Protein AF-A0A3B8UNP1-F1 (afdb_monomer)

Mean predicted aligned error: 5.21 Å

Solvent-accessible surface area (backbone atoms only — not comparable to full-atom values): 7696 Å² total; per-residue (Å²): 117,54,29,39,43,34,33,50,95,44,26,42,35,40,37,41,66,79,90,85,56,76,48,79,48,80,40,79,54,90,77,85,66,74,74,42,77,48,30,42,42,40,67,58,55,54,56,48,66,73,68,56,72,88,60,88,83,69,72,71,51,76,48,81,56,101,54,36,40,36,42,37,40,96,97,45,79,48,75,44,62,46,52,86,78,86,76,81,71,57,76,81,74,59,75,91,78,74,97,78,86,86,89,75,62,68,66,63,51,51,58,49,51,57,59,56,49,67,75,78,108

Secondary structure (DSSP, 8-state):
-EEEEEEETTEEEEEEE-SS-EEEEEEEPSS----EEEEEEHHHHHHHHHHS-S-TT---EEEE-SSEEEEEETTEEEEEEPBPSPPP-GGGT-----S------HHHHHHHHHHHHTTT-

pLDDT: mean 91.14, std 7.96, range [56.81, 98.31]

Structure (mmCIF, N/CA/C/O backbone):
data_AF-A0A3B8UNP1-F1
#
_entry.id   AF-A0A3B8UNP1-F1
#
loop_
_atom_site.group_PDB
_atom_site.id
_atom_site.type_symbol
_atom_site.label_atom_id
_atom_site.label_alt_id
_atom_site.label_comp_id
_atom_site.label_asym_id
_atom_site.label_entity_id
_atom_site.label_seq_id
_atom_site.pdbx_PDB_ins_code
_atom_site.Cartn_x
_atom_site.Cartn_y
_atom_site.Cartn_z
_atom_site.occupancy
_atom_site.B_iso_or_equiv
_atom_site.auth_seq_id
_atom_site.auth_comp_id
_atom_site.auth_asym_id
_atom_site.auth_atom_id
_atom_site.pdbx_PDB_model_num
ATOM 1 N N . THR A 1 1 ? 10.497 0.479 4.879 1.00 81.31 1 THR A N 1
ATOM 2 C CA . THR A 1 1 ? 9.360 -0.464 4.827 1.00 81.31 1 THR A CA 1
ATOM 3 C C . THR A 1 1 ? 8.861 -0.564 3.396 1.00 81.31 1 THR A C 1
ATOM 5 O O . THR A 1 1 ? 9.162 0.326 2.602 1.00 81.31 1 THR A O 1
ATOM 8 N N . GLY A 1 2 ? 8.227 -1.680 3.036 1.00 93.50 2 GLY A N 1
ATOM 9 C CA . GLY A 1 2 ? 7.718 -1.941 1.688 1.00 93.50 2 GLY A CA 1
ATOM 10 C C . GLY A 1 2 ? 6.204 -2.106 1.671 1.00 93.50 2 GLY A C 1
ATOM 11 O O . GLY A 1 2 ? 5.594 -2.391 2.705 1.00 93.50 2 GLY A O 1
ATOM 12 N N . GLU A 1 3 ? 5.626 -1.940 0.494 1.00 96.06 3 GLU A N 1
ATOM 13 C CA . GLU A 1 3 ? 4.198 -2.100 0.240 1.00 96.06 3 GLU A CA 1
ATOM 14 C C . GLU A 1 3 ? 3.984 -3.326 -0.645 1.00 96.06 3 GLU A C 1
ATOM 16 O O . GLU A 1 3 ? 4.726 -3.554 -1.602 1.00 96.06 3 GLU A O 1
ATOM 21 N N . LEU A 1 4 ? 2.991 -4.140 -0.305 1.00 96.56 4 LEU A N 1
ATOM 22 C CA . LEU A 1 4 ? 2.580 -5.269 -1.129 1.00 96.56 4 LEU A CA 1
ATOM 23 C C . LEU A 1 4 ? 1.809 -4.746 -2.337 1.00 96.56 4 LEU A C 1
ATOM 25 O O . LEU A 1 4 ? 0.847 -4.003 -2.163 1.00 96.56 4 LEU A O 1
ATOM 29 N N . PHE A 1 5 ? 2.199 -5.196 -3.523 1.00 96.50 5 PHE A N 1
ATOM 30 C CA . PHE A 1 5 ? 1.440 -5.079 -4.760 1.00 96.50 5 PHE A CA 1
ATOM 31 C C . PHE A 1 5 ? 0.995 -6.487 -5.153 1.00 96.50 5 PHE A C 1
ATOM 33 O O . PHE A 1 5 ? 1.824 -7.369 -5.385 1.00 96.50 5 PHE A O 1
ATOM 40 N N . GLU A 1 6 ? -0.313 -6.705 -5.176 1.00 95.75 6 GLU A N 1
ATOM 41 C CA . GLU A 1 6 ? -0.949 -7.971 -5.532 1.00 95.75 6 GLU A CA 1
ATOM 42 C C . GLU A 1 6 ? -1.932 -7.704 -6.671 1.00 95.75 6 GLU A C 1
ATOM 44 O O . GLU A 1 6 ? -2.900 -6.972 -6.489 1.00 95.75 6 GLU A O 1
ATOM 49 N N . VAL A 1 7 ? -1.667 -8.255 -7.851 1.00 95.56 7 VAL A N 1
ATOM 50 C CA . VAL A 1 7 ? -2.607 -8.264 -8.970 1.00 95.56 7 VAL A CA 1
ATOM 51 C C . VAL A 1 7 ? -3.240 -9.641 -9.018 1.00 95.56 7 VAL A C 1
ATOM 53 O O . VAL A 1 7 ? -2.540 -10.650 -9.068 1.00 95.56 7 VAL A O 1
ATOM 56 N N . SER A 1 8 ? -4.564 -9.659 -8.974 1.00 94.62 8 SER A N 1
ATOM 57 C CA . SER A 1 8 ? -5.378 -10.862 -9.121 1.00 94.62 8 SER A CA 1
ATOM 58 C C . SER A 1 8 ? -6.736 -10.466 -9.674 1.00 94.62 8 SER A C 1
ATOM 60 O O . SER A 1 8 ? -7.281 -9.446 -9.246 1.00 94.62 8 SER A O 1
ATOM 62 N N . GLU A 1 9 ? -7.297 -11.253 -10.592 1.00 90.12 9 GLU A N 1
ATOM 63 C CA . GLU A 1 9 ? -8.656 -11.024 -11.121 1.00 90.12 9 GLU A CA 1
ATOM 64 C C . GLU A 1 9 ? -8.864 -9.586 -11.644 1.00 90.12 9 GLU A C 1
ATOM 66 O O . GLU A 1 9 ? -9.881 -8.939 -11.389 1.00 90.12 9 GLU A O 1
ATOM 71 N N . ASN A 1 10 ? -7.861 -9.053 -12.350 1.00 90.50 10 ASN A N 1
ATOM 72 C CA . ASN A 1 10 ? -7.866 -7.688 -12.887 1.00 90.50 10 ASN A CA 1
ATOM 73 C C . ASN A 1 10 ? -8.036 -6.575 -11.826 1.00 90.50 10 ASN A C 1
ATOM 75 O O . ASN A 1 10 ? -8.483 -5.465 -12.119 1.00 90.50 10 ASN A O 1
ATOM 79 N N . THR A 1 11 ? -7.675 -6.869 -10.579 1.00 94.88 11 THR A N 1
ATOM 80 C CA . THR A 1 11 ? -7.656 -5.919 -9.470 1.00 94.88 11 THR A CA 1
ATOM 81 C C . THR A 1 11 ? -6.237 -5.800 -8.942 1.00 94.88 11 THR A C 1
ATOM 83 O O . THR A 1 11 ? -5.627 -6.794 -8.558 1.00 94.88 11 THR A O 1
ATOM 86 N N . LEU A 1 12 ? -5.726 -4.573 -8.880 1.00 95.19 12 LEU A N 1
ATOM 87 C CA . LEU A 1 12 ? -4.529 -4.243 -8.124 1.00 95.19 12 LEU A CA 1
ATOM 88 C C . LEU A 1 12 ? -4.917 -3.961 -6.675 1.00 95.19 12 LEU A C 1
ATOM 90 O O . LEU A 1 12 ? -5.631 -3.004 -6.366 1.00 95.19 12 LEU A O 1
ATOM 94 N N . LYS A 1 13 ? -4.393 -4.776 -5.774 1.00 96.06 13 LYS A N 1
ATOM 95 C CA . LYS A 1 13 ? -4.449 -4.587 -4.336 1.00 96.06 13 LYS A CA 1
ATOM 96 C C . LYS A 1 13 ? -3.098 -4.102 -3.829 1.00 96.06 13 LYS A C 1
ATOM 98 O O . LYS A 1 13 ? -2.078 -4.768 -3.999 1.00 96.06 13 LYS A O 1
ATOM 103 N N . VAL A 1 14 ? -3.114 -2.955 -3.161 1.00 96.62 14 VAL A N 1
ATOM 104 C CA . VAL A 1 14 ? -1.949 -2.359 -2.502 1.00 96.62 14 VAL A CA 1
ATOM 105 C C . VAL A 1 14 ? -2.136 -2.422 -0.995 1.00 96.62 14 VAL A C 1
ATOM 107 O O . VAL A 1 14 ? -3.206 -2.073 -0.484 1.00 96.62 14 VAL A O 1
ATOM 110 N N . VAL A 1 15 ? -1.107 -2.873 -0.276 1.00 96.50 15 VAL A N 1
ATOM 111 C CA . VAL A 1 15 ? -1.140 -2.978 1.188 1.00 96.50 15 VAL A CA 1
ATOM 112 C C . VAL A 1 15 ? 0.113 -2.386 1.812 1.00 96.50 15 VAL A C 1
ATOM 114 O O . VAL A 1 15 ? 1.226 -2.783 1.475 1.00 96.50 15 VAL A O 1
ATOM 117 N N . GLY A 1 16 ? -0.081 -1.493 2.780 1.00 95.00 16 GLY A N 1
ATOM 118 C CA . GLY A 1 16 ? 0.973 -0.972 3.648 1.00 95.00 16 GLY A CA 1
ATOM 119 C C . GLY A 1 16 ? 0.646 -1.217 5.120 1.00 95.00 16 GLY A C 1
ATOM 120 O O . GLY A 1 16 ? -0.514 -1.130 5.524 1.00 95.00 16 GLY A O 1
ATOM 121 N N . LEU A 1 17 ? 1.661 -1.519 5.932 1.00 93.25 17 LEU A N 1
ATOM 122 C CA . LEU A 1 17 ? 1.525 -1.673 7.383 1.00 93.25 17 LEU A CA 1
ATOM 123 C C . LEU A 1 17 ? 2.821 -1.311 8.120 1.00 93.25 17 LEU A C 1
ATOM 125 O O . LEU A 1 17 ? 3.915 -1.428 7.565 1.00 93.25 17 LEU A O 1
ATOM 129 N N . ASP A 1 18 ? 2.691 -0.890 9.378 1.00 89.88 18 ASP A N 1
ATOM 130 C CA . ASP A 1 18 ? 3.804 -0.489 10.260 1.00 89.88 18 ASP A CA 1
ATOM 131 C C . ASP A 1 18 ? 3.826 -1.245 11.605 1.00 89.88 18 ASP A C 1
ATOM 133 O O . ASP A 1 18 ? 4.582 -0.893 12.506 1.00 89.88 18 ASP A O 1
ATOM 137 N N . GLY A 1 19 ? 3.009 -2.295 11.742 1.00 86.38 19 GLY A N 1
ATOM 138 C CA . GLY A 1 19 ? 2.839 -3.064 12.981 1.00 86.38 19 GLY A CA 1
ATOM 139 C C . GLY A 1 19 ? 1.769 -2.506 13.927 1.00 86.38 19 GLY A C 1
ATOM 140 O O . GLY A 1 19 ? 1.297 -3.239 14.791 1.00 86.38 19 GLY A O 1
ATOM 141 N N . HIS A 1 20 ? 1.331 -1.259 13.731 1.00 90.88 20 HIS A N 1
ATOM 142 C CA . HIS A 1 20 ? 0.258 -0.632 14.511 1.00 90.88 20 HIS A CA 1
ATOM 143 C C . HIS A 1 20 ? -1.027 -0.449 13.702 1.00 90.88 20 HIS A C 1
ATOM 145 O O . HIS A 1 20 ? -2.125 -0.540 14.247 1.00 90.88 20 HIS A O 1
ATOM 151 N N . ARG A 1 21 ? -0.905 -0.195 12.397 1.00 92.62 21 ARG A N 1
ATOM 152 C CA . ARG A 1 21 ? -2.033 0.006 11.478 1.00 92.62 21 ARG A CA 1
ATOM 153 C C . ARG A 1 21 ? -1.787 -0.663 10.132 1.00 92.62 21 ARG A C 1
ATOM 155 O O . ARG A 1 21 ? -0.649 -0.928 9.7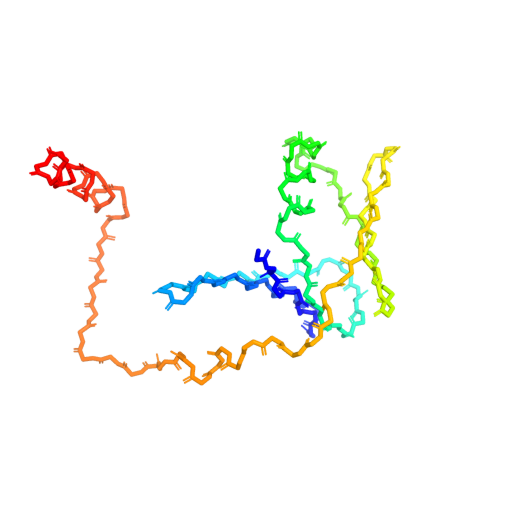48 1.00 92.62 21 ARG A O 1
ATOM 162 N N . ILE A 1 22 ? -2.881 -0.897 9.410 1.00 94.00 22 ILE A N 1
ATOM 163 C CA . ILE A 1 22 ? -2.896 -1.478 8.065 1.00 94.00 22 ILE A CA 1
ATOM 164 C C . ILE A 1 22 ? -3.705 -0.550 7.153 1.00 94.00 22 ILE A C 1
ATOM 166 O O . ILE A 1 22 ? -4.801 -0.121 7.513 1.00 94.00 22 ILE A O 1
ATOM 170 N N . ALA A 1 23 ? -3.177 -0.259 5.967 1.00 95.12 23 ALA A N 1
ATOM 171 C CA . ALA A 1 23 ? -3.881 0.415 4.885 1.00 95.12 23 ALA A CA 1
ATOM 172 C C . ALA A 1 23 ? -4.000 -0.541 3.694 1.00 95.12 23 ALA A C 1
ATOM 174 O O . ALA A 1 23 ? -3.007 -1.129 3.271 1.00 95.12 23 ALA A O 1
ATOM 175 N N . ILE A 1 24 ? -5.215 -0.702 3.164 1.00 95.62 24 ILE A N 1
ATOM 176 C CA . ILE A 1 24 ? -5.510 -1.575 2.021 1.00 95.62 24 ILE A CA 1
ATOM 177 C C . ILE A 1 24 ? -6.270 -0.760 0.983 1.00 95.62 24 ILE A C 1
ATOM 179 O O . ILE A 1 24 ? -7.275 -0.120 1.305 1.00 95.62 24 ILE A O 1
ATOM 183 N N . ARG A 1 25 ? -5.816 -0.806 -0.269 1.00 96.56 25 ARG A N 1
ATOM 184 C CA . ARG A 1 25 ? -6.512 -0.203 -1.405 1.00 96.56 25 ARG A CA 1
ATOM 185 C C . ARG A 1 25 ? -6.679 -1.232 -2.512 1.00 96.56 25 ARG A C 1
ATOM 187 O O . ARG A 1 25 ? -5.708 -1.869 -2.889 1.00 96.56 25 ARG A O 1
ATOM 194 N N . ASN A 1 26 ? -7.895 -1.349 -3.037 1.00 95.69 26 ASN A N 1
ATOM 195 C CA . ASN A 1 26 ? -8.195 -2.151 -4.220 1.00 95.69 26 ASN A CA 1
ATOM 196 C C . ASN A 1 26 ? -8.539 -1.206 -5.375 1.00 95.69 26 ASN A C 1
ATOM 198 O O . ASN A 1 26 ? -9.290 -0.245 -5.180 1.00 95.69 26 ASN A O 1
ATOM 202 N N . ILE A 1 27 ? -7.965 -1.464 -6.545 1.00 93.88 27 ILE A N 1
ATOM 203 C CA . ILE A 1 27 ? -8.093 -0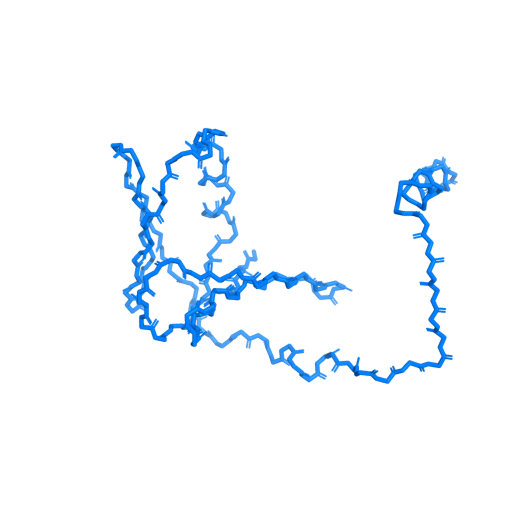.656 -7.757 1.00 93.88 27 ILE A CA 1
ATOM 204 C C . ILE A 1 27 ? -8.386 -1.621 -8.905 1.00 93.88 27 ILE A C 1
ATOM 206 O O . ILE A 1 27 ? -7.602 -2.532 -9.151 1.00 93.88 27 ILE A O 1
ATOM 210 N N . ALA A 1 28 ? -9.513 -1.442 -9.591 1.00 93.00 28 ALA A N 1
ATOM 211 C CA . ALA A 1 28 ? -9.789 -2.190 -10.813 1.00 93.00 28 ALA A CA 1
ATOM 212 C C . ALA A 1 28 ? -8.844 -1.705 -11.920 1.00 93.00 28 ALA A C 1
ATOM 214 O O . ALA A 1 28 ? -8.696 -0.497 -12.105 1.00 93.00 28 ALA A O 1
ATOM 215 N N . LEU A 1 29 ? -8.194 -2.632 -12.618 1.00 90.88 29 LEU A N 1
ATOM 216 C CA . LEU A 1 29 ? -7.278 -2.313 -13.707 1.00 90.88 29 LEU A CA 1
ATOM 217 C C . LEU A 1 29 ? -8.034 -2.181 -15.030 1.00 90.88 29 LEU A C 1
ATOM 219 O O . LEU A 1 29 ? -8.991 -2.910 -15.301 1.00 90.88 29 LEU A O 1
ATOM 223 N N . GLU A 1 30 ? -7.578 -1.269 -15.880 1.00 81.88 30 GLU A N 1
ATOM 224 C CA . GLU A 1 30 ? -8.014 -1.212 -17.271 1.00 81.88 30 GLU A CA 1
ATOM 225 C C . GLU A 1 30 ? -7.192 -2.215 -18.092 1.00 81.88 30 GLU A C 1
ATOM 227 O O . GLU A 1 30 ? -5.963 -2.175 -18.094 1.00 81.88 30 GLU A O 1
ATOM 232 N N . GLY A 1 31 ? -7.860 -3.143 -18.782 1.00 77.62 31 GLY A N 1
ATOM 233 C CA . GLY A 1 31 ? -7.203 -4.152 -19.619 1.00 77.62 31 GLY A CA 1
ATOM 234 C C . GLY A 1 31 ? -7.063 -5.521 -18.953 1.00 77.62 31 GLY A C 1
ATOM 235 O O . GLY A 1 31 ? -7.937 -5.947 -18.206 1.00 77.62 31 GLY A O 1
ATOM 236 N N . ARG A 1 32 ? -6.007 -6.259 -19.312 1.00 77.06 32 ARG A N 1
ATOM 237 C CA . ARG A 1 32 ? -5.695 -7.586 -18.767 1.00 77.06 32 ARG A CA 1
ATOM 238 C C . ARG A 1 32 ? -4.291 -7.544 -18.182 1.00 77.06 32 ARG A C 1
ATOM 240 O O . ARG A 1 32 ? -3.361 -7.148 -18.878 1.00 77.06 32 ARG A O 1
ATOM 247 N N . ALA A 1 33 ? -4.153 -7.992 -16.943 1.00 85.75 33 ALA A N 1
ATOM 248 C CA . ALA A 1 33 ? -2.874 -8.149 -16.267 1.00 85.75 33 ALA A CA 1
ATOM 249 C C . ALA A 1 33 ? -2.724 -9.589 -15.771 1.00 85.75 33 ALA A C 1
ATOM 251 O O . ALA A 1 33 ? -3.715 -10.227 -15.407 1.00 85.75 33 ALA A O 1
ATOM 252 N N . ASP A 1 34 ? -1.491 -10.089 -15.787 1.00 89.81 34 ASP A N 1
ATOM 253 C CA . ASP A 1 34 ? -1.161 -11.380 -15.195 1.00 89.81 34 ASP A CA 1
ATOM 254 C C . ASP A 1 34 ? -1.117 -11.269 -13.669 1.00 89.81 34 ASP A C 1
ATOM 256 O O . ASP A 1 34 ? -0.802 -10.211 -13.110 1.00 89.81 34 ASP A O 1
ATOM 260 N N . ASP A 1 35 ? -1.416 -12.378 -12.997 1.00 93.44 35 ASP A N 1
ATOM 261 C CA . ASP A 1 35 ? -1.347 -12.441 -11.545 1.00 93.44 35 ASP A CA 1
ATOM 262 C C . ASP A 1 35 ? 0.097 -12.223 -11.080 1.00 93.44 35 ASP A C 1
ATOM 264 O O . ASP A 1 35 ? 1.037 -12.885 -11.533 1.00 93.44 35 ASP A O 1
ATOM 268 N N . VAL A 1 36 ? 0.283 -11.301 -10.140 1.00 94.38 36 VAL A N 1
ATOM 269 C CA . VAL A 1 36 ? 1.597 -10.996 -9.573 1.00 94.38 36 VAL A CA 1
ATOM 270 C C . VAL A 1 36 ? 1.468 -10.632 -8.106 1.00 94.38 36 VAL A C 1
ATOM 272 O O . VAL A 1 36 ? 0.504 -10.002 -7.685 1.00 94.38 36 VAL A O 1
ATOM 275 N N . LYS A 1 37 ? 2.460 -11.018 -7.306 1.00 95.06 37 LYS A N 1
ATOM 276 C CA . LYS A 1 37 ? 2.520 -10.685 -5.885 1.00 95.06 37 LYS A CA 1
ATOM 277 C C . LYS A 1 37 ? 3.944 -10.338 -5.491 1.00 95.06 37 LYS A C 1
ATOM 279 O O . LYS A 1 37 ? 4.800 -11.214 -5.428 1.00 95.06 37 LYS A O 1
ATOM 284 N N . VAL A 1 38 ? 4.195 -9.059 -5.236 1.00 96.06 38 VAL A N 1
ATOM 285 C CA . VAL A 1 38 ? 5.542 -8.533 -4.981 1.00 96.06 38 VAL A CA 1
ATOM 286 C C . VAL A 1 38 ? 5.533 -7.462 -3.901 1.00 96.06 38 VAL A C 1
ATOM 288 O O . VAL A 1 38 ? 4.510 -6.837 -3.632 1.00 96.06 38 VAL A O 1
ATOM 291 N N . VAL A 1 39 ? 6.690 -7.220 -3.290 1.00 96.56 39 VAL A N 1
ATOM 292 C CA . VAL A 1 39 ? 6.858 -6.164 -2.290 1.00 96.56 39 VAL A CA 1
ATOM 293 C C . VAL A 1 39 ? 7.726 -5.056 -2.873 1.00 96.56 39 VAL A C 1
ATOM 295 O O . VAL A 1 39 ? 8.897 -5.265 -3.192 1.00 96.56 39 VAL A O 1
ATOM 298 N N . VAL A 1 40 ? 7.156 -3.862 -3.003 1.00 97.00 40 VAL A N 1
ATOM 299 C CA . VAL A 1 40 ? 7.821 -2.689 -3.575 1.00 97.00 40 VAL A CA 1
ATOM 300 C C . VAL A 1 40 ? 8.405 -1.829 -2.448 1.00 97.00 40 VAL A C 1
ATOM 302 O O . VAL A 1 40 ? 7.718 -1.573 -1.454 1.00 97.00 40 VAL A O 1
ATOM 305 N N . PRO A 1 41 ? 9.659 -1.347 -2.546 1.00 96.38 41 PRO A N 1
ATOM 306 C CA . PRO A 1 41 ? 10.211 -0.436 -1.550 1.00 96.38 41 PRO A CA 1
ATOM 307 C C . PRO A 1 41 ? 9.403 0.864 -1.444 1.00 96.38 41 PRO A C 1
ATOM 309 O O . PRO A 1 41 ? 9.244 1.582 -2.429 1.00 96.38 41 PRO A O 1
ATOM 312 N N . GLY A 1 42 ? 8.986 1.245 -0.232 1.00 95.12 42 GLY A N 1
ATOM 313 C CA . GLY A 1 42 ? 8.222 2.482 -0.019 1.00 95.12 42 GLY A CA 1
ATOM 314 C C . GLY A 1 42 ? 8.977 3.741 -0.461 1.00 95.12 42 GLY A C 1
ATOM 315 O O . GLY A 1 42 ? 8.374 4.679 -0.968 1.00 95.12 42 GLY A O 1
ATOM 316 N N . LYS A 1 43 ? 10.317 3.741 -0.373 1.00 94.00 43 LYS A N 1
ATOM 317 C CA . LYS A 1 43 ? 11.147 4.840 -0.895 1.00 94.00 43 LYS A CA 1
ATOM 318 C C . LYS A 1 43 ? 10.967 5.024 -2.406 1.00 94.00 43 LYS A C 1
ATOM 320 O O . LYS A 1 43 ? 10.897 6.152 -2.869 1.00 94.00 43 LYS A O 1
ATOM 325 N N . THR A 1 44 ? 10.867 3.934 -3.169 1.00 94.81 44 THR A N 1
ATOM 326 C CA . THR A 1 44 ? 10.614 3.995 -4.616 1.00 94.81 44 THR A CA 1
ATOM 327 C C . THR A 1 44 ? 9.270 4.645 -4.905 1.00 94.81 44 THR A C 1
ATOM 329 O O . THR A 1 44 ? 9.206 5.556 -5.721 1.00 94.81 44 THR A O 1
ATOM 332 N N . LEU A 1 45 ? 8.222 4.225 -4.196 1.00 94.75 45 LEU A N 1
ATOM 333 C CA . LEU A 1 45 ? 6.875 4.774 -4.360 1.00 94.75 45 LEU A CA 1
ATOM 334 C C . LEU A 1 45 ? 6.822 6.262 -3.990 1.00 94.75 45 LEU A C 1
ATOM 336 O O . LEU A 1 45 ? 6.206 7.054 -4.699 1.00 94.75 45 LEU A O 1
ATOM 340 N N . GLN A 1 46 ? 7.540 6.664 -2.936 1.00 93.38 46 GLN A N 1
ATOM 341 C CA . GLN A 1 46 ? 7.689 8.070 -2.564 1.00 93.38 46 GLN A CA 1
ATOM 342 C C . GLN A 1 46 ? 8.383 8.891 -3.654 1.00 93.38 46 GLN A C 1
ATOM 344 O O . GLN A 1 46 ? 7.909 9.979 -3.964 1.00 93.38 46 GLN A O 1
ATOM 349 N N . GLU A 1 47 ? 9.475 8.407 -4.252 1.00 92.25 47 GLU A N 1
ATOM 350 C CA . GLU A 1 47 ? 10.132 9.142 -5.344 1.00 92.25 47 GLU A CA 1
ATOM 351 C C . GLU A 1 47 ? 9.236 9.249 -6.580 1.00 92.25 47 GLU A C 1
ATOM 353 O O . GLU A 1 47 ? 9.124 10.333 -7.143 1.00 92.25 47 GLU A O 1
ATOM 358 N N . ILE A 1 48 ? 8.526 8.176 -6.942 1.00 91.38 48 ILE A N 1
ATOM 359 C CA . ILE A 1 48 ? 7.563 8.190 -8.053 1.00 91.38 48 ILE A CA 1
ATOM 360 C C . ILE A 1 48 ? 6.457 9.220 -7.796 1.00 91.38 48 ILE A C 1
ATOM 362 O O . ILE A 1 48 ? 6.155 10.025 -8.671 1.00 91.38 48 ILE A O 1
ATOM 366 N N . SER A 1 49 ? 5.910 9.276 -6.578 1.00 89.75 49 SER A N 1
ATOM 367 C CA . SER A 1 49 ? 4.840 10.225 -6.236 1.00 89.75 49 SER A CA 1
ATOM 368 C C . SER A 1 49 ? 5.226 11.701 -6.406 1.00 89.75 49 SER A C 1
ATOM 370 O O . SER A 1 49 ? 4.347 12.538 -6.576 1.00 89.75 49 SER A O 1
ATOM 372 N N . LYS A 1 50 ? 6.525 12.030 -6.374 1.00 89.50 50 LYS A N 1
ATOM 373 C CA . LYS A 1 50 ? 7.021 13.403 -6.568 1.00 89.50 50 LYS A CA 1
ATOM 374 C C . LYS A 1 50 ? 7.146 13.800 -8.037 1.00 89.50 50 LYS A C 1
ATOM 376 O O . LYS A 1 50 ? 7.212 14.991 -8.321 1.00 89.50 50 LYS A O 1
ATOM 381 N N . ILE A 1 51 ? 7.276 12.822 -8.932 1.00 88.56 51 ILE A N 1
ATOM 382 C CA . ILE A 1 51 ? 7.550 13.043 -10.360 1.00 88.56 51 ILE A CA 1
ATOM 383 C C . ILE A 1 51 ? 6.361 12.697 -11.254 1.00 88.56 51 ILE A C 1
ATOM 385 O O . ILE A 1 51 ? 6.353 13.100 -12.412 1.00 88.56 51 ILE A O 1
ATOM 389 N N . LEU A 1 52 ? 5.368 11.972 -10.731 1.00 85.94 52 LEU A N 1
ATOM 390 C CA . LEU A 1 52 ? 4.083 11.817 -11.400 1.00 85.94 52 LEU A CA 1
ATOM 391 C C . LEU A 1 52 ? 3.416 13.191 -11.519 1.00 85.94 52 LEU A C 1
ATOM 393 O O . LEU A 1 52 ? 3.245 13.896 -10.520 1.00 85.94 52 LEU A O 1
ATOM 397 N N . SER A 1 53 ? 3.050 13.569 -12.743 1.00 73.31 53 SER A N 1
ATOM 398 C CA . SER A 1 53 ? 2.202 14.733 -12.979 1.00 73.31 53 SER A CA 1
ATOM 399 C C . SER A 1 53 ? 0.847 14.530 -12.294 1.00 73.31 53 SER A C 1
ATOM 401 O O . SER A 1 53 ? 0.354 13.415 -12.130 1.00 73.31 53 SER A O 1
ATOM 403 N N . THR A 1 54 ? 0.225 15.625 -11.866 1.00 67.75 54 THR A N 1
ATOM 404 C CA . THR A 1 54 ? -1.143 15.596 -11.324 1.00 67.75 54 THR A CA 1
ATOM 405 C C . THR A 1 54 ? -2.210 15.493 -12.413 1.00 67.75 54 THR A C 1
ATOM 407 O O . THR A 1 54 ? -3.399 15.467 -12.094 1.00 67.75 54 THR A O 1
ATOM 410 N N . ASP A 1 55 ? -1.806 15.473 -13.684 1.00 67.12 55 ASP A N 1
ATOM 411 C CA . ASP A 1 55 ? -2.721 15.398 -14.813 1.00 67.12 55 ASP A CA 1
ATOM 412 C C . ASP A 1 55 ? -3.284 13.979 -14.911 1.00 67.12 55 ASP A C 1
ATOM 414 O O . ASP A 1 55 ? -2.600 13.023 -15.266 1.00 67.12 55 ASP A O 1
ATOM 418 N N . ALA A 1 56 ? -4.566 13.854 -14.572 1.00 57.41 56 ALA A N 1
ATOM 419 C CA . ALA A 1 56 ? -5.284 12.585 -14.470 1.00 57.41 56 ALA A CA 1
ATOM 420 C C . ALA A 1 56 ? -5.450 11.832 -15.806 1.00 57.41 56 ALA A C 1
ATOM 422 O O . ALA A 1 56 ? -6.020 10.744 -15.815 1.00 57.41 56 ALA A O 1
ATOM 423 N N . GLU A 1 57 ? -4.998 12.407 -16.922 1.00 61.62 57 GLU A N 1
ATOM 424 C CA . GLU A 1 57 ? -5.118 11.814 -18.257 1.00 61.62 57 GLU A CA 1
ATOM 425 C C . GLU A 1 57 ? -3.958 10.865 -18.602 1.00 61.62 57 GLU A C 1
ATOM 427 O O . GLU A 1 57 ? -4.094 10.052 -19.518 1.00 61.62 57 GLU A O 1
ATOM 432 N N . ASN A 1 58 ? -2.844 10.902 -17.859 1.00 72.38 58 ASN A N 1
ATOM 433 C CA . ASN A 1 58 ? -1.674 10.089 -18.186 1.00 72.38 58 ASN A CA 1
ATOM 434 C C . ASN A 1 58 ? -1.716 8.738 -17.460 1.00 72.38 58 ASN A C 1
ATOM 436 O O . ASN A 1 58 ? -1.623 8.650 -16.235 1.00 72.38 58 ASN A O 1
ATOM 440 N N . MET A 1 59 ? -1.834 7.663 -18.242 1.00 81.62 59 MET A N 1
ATOM 441 C CA . MET A 1 59 ? -1.724 6.292 -17.745 1.00 81.62 59 MET A CA 1
ATOM 442 C C . MET A 1 59 ? -0.278 5.969 -17.360 1.00 81.62 59 MET A C 1
ATOM 444 O O . MET A 1 59 ? 0.664 6.346 -18.058 1.00 81.62 59 MET A O 1
ATOM 448 N N . VAL A 1 60 ? -0.110 5.220 -16.269 1.00 88.44 60 VAL A N 1
ATOM 449 C CA . VAL A 1 60 ? 1.187 4.674 -15.851 1.00 88.44 60 VAL A CA 1
ATOM 450 C C . VAL A 1 60 ? 1.216 3.191 -16.185 1.00 88.44 60 VAL A C 1
ATOM 452 O O . VAL A 1 60 ? 0.453 2.409 -15.614 1.00 88.44 60 VAL A O 1
ATOM 455 N N . ASN A 1 61 ? 2.127 2.789 -17.066 1.00 90.50 61 ASN A N 1
ATOM 456 C CA . ASN A 1 61 ? 2.383 1.379 -17.319 1.00 90.50 61 ASN A CA 1
ATOM 457 C C . ASN A 1 61 ? 3.281 0.829 -16.209 1.00 90.50 61 ASN A C 1
ATOM 459 O O . ASN A 1 61 ? 4.331 1.397 -15.895 1.00 90.50 61 ASN A O 1
ATOM 463 N N . VAL A 1 62 ? 2.874 -0.291 -15.614 1.00 92.44 62 VAL A N 1
ATOM 464 C CA . VAL A 1 62 ? 3.630 -0.966 -14.555 1.00 92.44 62 VAL A CA 1
ATOM 465 C C . VAL A 1 62 ? 3.997 -2.361 -15.026 1.00 92.44 62 VAL A C 1
ATOM 467 O O . VAL A 1 62 ? 3.127 -3.160 -15.367 1.00 92.44 62 VAL A O 1
ATOM 470 N N . TYR A 1 63 ? 5.290 -2.661 -15.011 1.00 93.38 63 TYR A N 1
ATOM 471 C CA . TYR A 1 63 ? 5.823 -3.950 -15.425 1.00 93.38 63 TYR A CA 1
ATOM 472 C C . TYR A 1 63 ? 6.526 -4.623 -14.257 1.00 93.38 63 TYR A C 1
A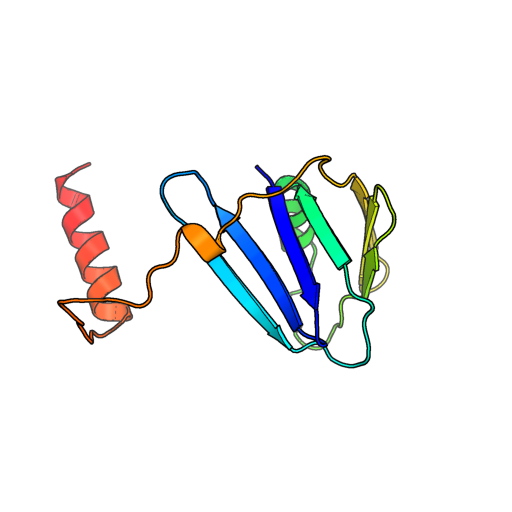TOM 474 O O . TYR A 1 63 ? 7.242 -3.990 -13.476 1.00 93.38 63 TYR A O 1
ATOM 482 N N . PHE A 1 64 ? 6.359 -5.936 -14.178 1.00 92.50 64 PHE A N 1
ATOM 483 C CA . PHE A 1 64 ? 6.946 -6.764 -13.141 1.00 92.50 64 PHE A CA 1
ATOM 484 C C . PHE A 1 64 ? 7.903 -7.773 -13.764 1.00 92.50 64 PHE A C 1
ATOM 486 O O . PHE A 1 64 ? 7.615 -8.399 -14.780 1.00 92.50 64 PHE A O 1
ATOM 493 N N . THR A 1 65 ? 9.049 -7.943 -13.121 1.00 92.12 65 THR A N 1
ATOM 494 C CA . THR A 1 65 ? 9.988 -9.039 -13.368 1.00 92.12 65 THR A CA 1
ATOM 495 C C . THR A 1 65 ? 10.238 -9.763 -12.046 1.00 92.12 65 THR A C 1
ATOM 497 O O . THR A 1 65 ? 9.755 -9.333 -10.999 1.00 92.12 65 THR A O 1
ATOM 500 N N . ASN A 1 66 ? 11.038 -10.830 -12.057 1.00 89.50 66 ASN A N 1
ATOM 501 C CA . ASN A 1 66 ? 11.319 -11.607 -10.844 1.00 89.50 66 ASN A CA 1
ATOM 502 C C . ASN A 1 66 ? 11.933 -10.777 -9.702 1.00 89.50 66 ASN A C 1
ATOM 504 O O . ASN A 1 66 ? 11.734 -11.098 -8.536 1.00 89.50 66 ASN A O 1
ATOM 508 N N . ASN A 1 67 ? 12.709 -9.739 -10.022 1.00 95.38 67 ASN A N 1
ATOM 509 C CA . ASN A 1 67 ? 13.483 -8.977 -9.039 1.00 95.38 67 ASN A CA 1
ATOM 510 C C . ASN A 1 67 ? 13.383 -7.455 -9.203 1.00 95.38 67 ASN A C 1
ATOM 512 O O . ASN A 1 67 ? 13.932 -6.726 -8.376 1.00 95.38 67 ASN A O 1
ATOM 516 N N . HIS A 1 68 ? 12.693 -6.966 -10.233 1.00 97.12 68 HIS A N 1
ATOM 517 C CA . HIS A 1 68 ? 12.484 -5.541 -10.460 1.00 97.12 68 HIS A CA 1
ATOM 518 C C . HIS A 1 68 ? 11.036 -5.223 -10.809 1.00 97.12 68 HIS A C 1
ATOM 520 O O . HIS A 1 68 ? 10.344 -6.010 -11.455 1.00 97.12 68 HIS A O 1
ATOM 526 N N . ILE A 1 69 ? 10.637 -4.017 -10.431 1.00 96.62 69 ILE A N 1
ATOM 527 C CA . ILE A 1 69 ? 9.444 -3.334 -10.911 1.00 96.62 69 ILE A CA 1
ATOM 528 C C . ILE A 1 69 ? 9.873 -2.142 -11.763 1.00 96.62 69 ILE A C 1
ATOM 530 O O . ILE A 1 69 ? 10.854 -1.461 -11.441 1.00 96.62 69 ILE A O 1
ATOM 534 N N . LEU A 1 70 ? 9.146 -1.911 -12.849 1.00 96.38 70 LEU A N 1
ATOM 535 C CA . LEU A 1 70 ? 9.351 -0.794 -13.758 1.00 96.38 70 LEU A CA 1
ATOM 536 C C . LEU A 1 70 ? 8.057 0.010 -13.866 1.00 96.38 70 LEU A C 1
ATOM 538 O O . LEU A 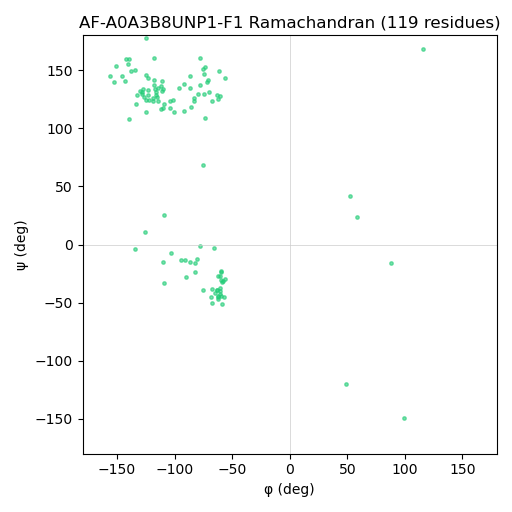1 70 ? 6.987 -0.562 -14.056 1.00 96.38 70 LEU A O 1
ATOM 542 N N . PHE A 1 71 ? 8.179 1.328 -13.757 1.00 94.81 71 PHE A N 1
ATOM 543 C CA . PHE A 1 71 ? 7.104 2.286 -13.982 1.00 94.81 71 PHE A CA 1
ATOM 544 C C . PHE A 1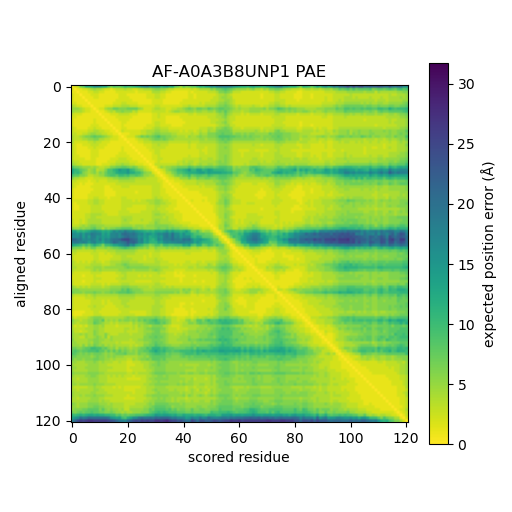 71 ? 7.464 3.135 -15.195 1.00 94.81 71 PHE A C 1
ATOM 546 O O . PHE A 1 71 ? 8.557 3.704 -15.241 1.00 94.81 71 PHE A O 1
ATOM 553 N N . GLU A 1 72 ? 6.558 3.212 -16.158 1.00 92.50 72 GLU A N 1
ATOM 554 C CA . GLU A 1 72 ? 6.711 3.979 -17.390 1.00 92.50 72 GLU A CA 1
ATOM 555 C C . GLU A 1 72 ? 5.531 4.940 -17.528 1.00 92.50 72 GLU A C 1
ATOM 557 O O . GLU A 1 72 ? 4.370 4.533 -17.470 1.00 92.50 72 GLU A O 1
ATOM 562 N N . PHE A 1 73 ? 5.845 6.222 -17.674 1.00 90.56 73 PHE A N 1
ATOM 563 C CA . PHE A 1 73 ? 4.880 7.296 -17.882 1.00 90.56 73 PHE A CA 1
ATOM 564 C C . PHE A 1 73 ? 5.581 8.465 -18.575 1.00 90.56 73 PHE A C 1
ATOM 566 O O . PHE A 1 73 ? 6.762 8.729 -18.327 1.00 90.56 73 PHE A O 1
ATOM 573 N N . ASP A 1 74 ? 4.862 9.166 -19.449 1.00 86.06 74 ASP A N 1
ATOM 574 C CA . ASP A 1 74 ? 5.412 10.221 -20.306 1.00 86.06 74 ASP A CA 1
ATOM 575 C C . ASP A 1 74 ? 6.695 9.753 -21.032 1.00 86.06 74 ASP A C 1
ATOM 577 O O . ASP A 1 74 ? 6.679 8.756 -21.749 1.00 86.06 74 ASP A O 1
ATOM 581 N N . ASN A 1 75 ? 7.825 10.436 -20.811 1.00 87.00 75 ASN A N 1
ATOM 582 C CA . ASN A 1 75 ? 9.156 10.055 -21.301 1.00 87.00 75 ASN A CA 1
ATOM 583 C C . ASN A 1 75 ? 10.077 9.573 -20.161 1.00 87.00 75 ASN A C 1
ATOM 585 O O . ASN A 1 75 ? 11.301 9.712 -20.242 1.00 87.00 75 ASN A O 1
ATOM 589 N N . THR A 1 76 ? 9.499 9.060 -19.073 1.00 89.81 76 THR A N 1
ATOM 590 C CA . THR A 1 76 ? 10.216 8.658 -17.860 1.00 89.81 76 THR A CA 1
ATOM 591 C C . THR A 1 76 ? 10.073 7.162 -17.616 1.00 89.81 76 THR A C 1
ATOM 593 O O . THR A 1 76 ? 8.977 6.608 -17.648 1.00 89.81 76 THR A O 1
ATOM 596 N N . ILE A 1 77 ? 11.197 6.515 -17.305 1.00 93.56 77 ILE A N 1
ATOM 597 C CA . ILE A 1 77 ? 11.245 5.121 -16.866 1.00 93.56 77 ILE A CA 1
ATOM 598 C C . ILE A 1 77 ? 11.914 5.070 -15.495 1.00 93.56 77 ILE A C 1
ATOM 600 O O . ILE A 1 77 ? 13.053 5.514 -15.331 1.00 93.56 77 ILE A O 1
ATOM 604 N N . VAL A 1 78 ? 11.224 4.490 -14.515 1.00 94.81 78 VAL A N 1
ATOM 605 C CA . VAL A 1 78 ? 11.753 4.249 -13.169 1.00 94.81 78 VAL A CA 1
ATOM 606 C C . VAL A 1 78 ? 11.848 2.754 -12.931 1.00 94.81 78 VAL A C 1
ATOM 608 O O . VAL A 1 78 ? 10.847 2.050 -12.998 1.00 94.81 78 VAL A O 1
ATOM 611 N N . VAL A 1 79 ? 13.045 2.273 -12.595 1.00 96.69 79 VAL A N 1
ATOM 612 C CA . VAL A 1 79 ? 13.293 0.868 -12.250 1.00 96.69 79 VAL A CA 1
ATOM 613 C C . VAL A 1 79 ? 13.701 0.768 -10.787 1.00 96.69 79 VAL A C 1
ATOM 615 O O . VAL A 1 79 ? 14.553 1.523 -10.318 1.00 96.69 79 VAL A O 1
ATOM 618 N N . SER A 1 80 ? 13.123 -0.187 -10.062 1.00 97.19 80 SER A N 1
ATOM 619 C CA . SER A 1 80 ? 13.498 -0.476 -8.679 1.00 97.19 80 SER A CA 1
ATOM 620 C C . SER A 1 80 ? 13.567 -1.966 -8.408 1.00 97.19 80 SER A C 1
ATOM 622 O O . SER A 1 80 ? 12.828 -2.747 -9.005 1.00 97.19 80 SER A O 1
ATOM 624 N N . ARG A 1 81 ? 14.448 -2.360 -7.485 1.00 97.31 81 ARG A N 1
ATOM 625 C CA . ARG A 1 81 ? 14.497 -3.733 -6.983 1.00 97.31 81 ARG A CA 1
ATOM 626 C C . ARG A 1 81 ? 13.295 -4.007 -6.092 1.00 97.31 81 ARG A C 1
ATOM 628 O O . ARG A 1 81 ? 12.928 -3.177 -5.262 1.00 97.31 81 ARG A O 1
ATOM 635 N N . LEU A 1 82 ? 12.735 -5.197 -6.232 1.00 97.50 82 LEU A N 1
ATOM 636 C CA . LEU A 1 82 ? 11.734 -5.722 -5.315 1.00 97.50 82 LEU A CA 1
ATOM 637 C C . LEU A 1 82 ? 12.392 -6.140 -3.996 1.00 97.50 82 LEU A C 1
ATOM 639 O O . LEU A 1 82 ? 13.578 -6.475 -3.950 1.00 97.50 82 LEU A O 1
ATOM 643 N N . ILE A 1 83 ? 11.620 -6.108 -2.914 1.00 96.12 83 ILE A N 1
ATOM 644 C CA . ILE A 1 83 ? 12.034 -6.675 -1.6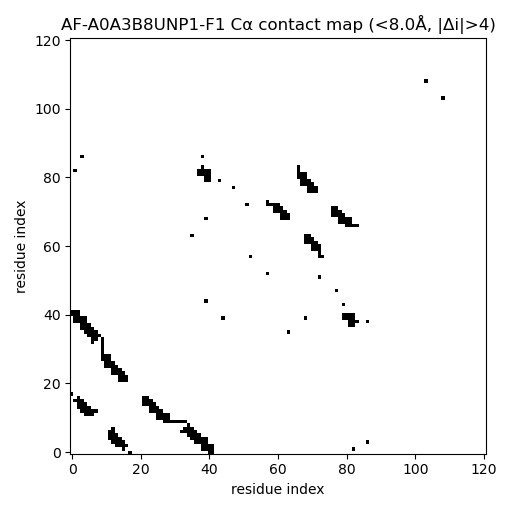30 1.00 96.12 83 ILE A CA 1
ATOM 645 C C . ILE A 1 83 ? 11.744 -8.176 -1.670 1.00 96.12 83 ILE A C 1
ATOM 647 O O . ILE A 1 83 ? 10.619 -8.584 -1.952 1.00 96.12 83 ILE A O 1
ATOM 651 N N . GLU A 1 84 ? 12.760 -8.987 -1.383 1.00 92.44 84 GLU A N 1
ATOM 652 C CA . GLU A 1 84 ? 12.622 -10.441 -1.289 1.00 92.44 84 GLU A CA 1
ATOM 653 C C . GLU A 1 84 ? 11.912 -10.859 0.006 1.00 92.44 84 GLU A C 1
ATOM 655 O O . GLU A 1 84 ? 12.098 -10.249 1.063 1.00 92.44 84 GLU A O 1
ATOM 660 N N . GLY A 1 85 ? 11.140 -11.943 -0.074 1.00 86.25 85 GLY A N 1
ATOM 661 C CA . GLY A 1 85 ? 10.461 -12.560 1.063 1.00 86.25 85 GLY A CA 1
ATOM 662 C C . GLY A 1 85 ? 8.938 -12.507 0.977 1.00 86.25 85 GLY A C 1
ATOM 663 O O . GLY A 1 85 ? 8.349 -11.820 0.143 1.00 86.25 85 GLY A O 1
ATOM 664 N N . GLU A 1 86 ? 8.289 -13.268 1.854 1.00 85.44 86 GLU A N 1
ATOM 665 C CA . GLU A 1 86 ? 6.834 -13.259 1.961 1.00 85.44 86 GLU A CA 1
ATOM 666 C C . GLU A 1 86 ? 6.348 -12.026 2.731 1.00 85.44 86 GLU A C 1
ATOM 668 O O . GLU A 1 86 ? 6.889 -11.662 3.777 1.00 85.44 86 GLU A O 1
ATOM 673 N N . TYR A 1 87 ? 5.286 -11.395 2.230 1.00 91.38 87 TYR A N 1
ATOM 674 C CA . TYR A 1 87 ? 4.579 -10.349 2.965 1.00 91.38 87 TYR A CA 1
ATOM 675 C C . TYR A 1 87 ? 3.653 -10.954 4.031 1.00 91.38 87 TYR A C 1
ATOM 677 O O . TYR A 1 87 ? 3.256 -12.117 3.952 1.00 91.38 87 TYR A O 1
ATOM 685 N N . PHE A 1 88 ? 3.257 -10.149 5.018 1.00 87.88 88 PHE A N 1
ATOM 686 C CA . PHE A 1 88 ? 2.375 -10.582 6.104 1.00 87.88 88 PHE A CA 1
ATOM 687 C C . PHE A 1 88 ? 1.048 -11.171 5.594 1.00 87.88 88 PHE A C 1
ATOM 689 O O . PHE A 1 88 ? 0.436 -10.656 4.653 1.00 87.88 88 PHE A O 1
ATOM 696 N N . LYS A 1 89 ? 0.546 -12.211 6.278 1.00 88.75 89 LYS A N 1
ATOM 697 C CA . LYS A 1 89 ? -0.777 -12.817 6.033 1.00 88.75 89 LYS A CA 1
ATOM 698 C C . LYS A 1 89 ? -1.905 -11.933 6.577 1.00 88.75 89 LYS A C 1
ATOM 700 O O . LYS A 1 89 ? -2.593 -12.285 7.528 1.00 88.75 89 LYS A O 1
ATOM 705 N N . ILE A 1 90 ? -2.102 -10.776 5.951 1.00 88.94 90 ILE A N 1
ATOM 706 C CA . ILE A 1 90 ? -3.072 -9.749 6.367 1.00 88.94 90 ILE A CA 1
ATOM 707 C C . ILE A 1 90 ? -4.519 -10.239 6.486 1.00 88.94 90 ILE A C 1
ATOM 709 O O . ILE A 1 90 ? -5.251 -9.732 7.326 1.00 88.94 90 ILE A O 1
ATOM 713 N N . SER A 1 91 ? -4.942 -11.243 5.712 1.00 84.56 91 SER A N 1
ATOM 714 C CA . SER A 1 91 ? -6.289 -11.820 5.836 1.00 84.56 91 SER A CA 1
ATOM 715 C C . SER A 1 91 ? -6.557 -12.425 7.216 1.00 84.56 91 SER A C 1
ATOM 717 O O . SER A 1 91 ? -7.699 -12.442 7.650 1.00 84.56 91 SER A O 1
ATOM 719 N N . GLN A 1 92 ? -5.517 -12.872 7.925 1.00 87.31 92 GLN A N 1
ATOM 720 C CA . GLN A 1 92 ? -5.628 -13.404 9.287 1.00 87.31 92 GLN A CA 1
ATOM 721 C C . GLN A 1 92 ? -5.695 -12.299 10.353 1.00 87.31 92 GLN A C 1
ATOM 723 O O . GLN A 1 92 ? -5.998 -12.583 11.506 1.00 87.31 92 GLN A O 1
ATOM 728 N N . MET A 1 93 ? -5.396 -11.050 9.982 1.00 88.06 93 MET A N 1
ATOM 729 C CA . MET A 1 93 ? -5.438 -9.884 10.872 1.00 88.06 93 MET A CA 1
ATOM 730 C C . MET A 1 93 ? -6.778 -9.139 10.801 1.00 88.06 93 MET A C 1
ATOM 732 O O . MET A 1 93 ? -7.048 -8.283 11.639 1.00 88.06 93 MET A O 1
ATOM 736 N N . LEU A 1 94 ? -7.606 -9.432 9.795 1.00 87.75 94 LEU A N 1
ATOM 737 C CA . LEU A 1 94 ? -8.891 -8.778 9.576 1.00 87.75 94 LEU A CA 1
ATOM 738 C C . LEU A 1 94 ? -10.016 -9.679 10.089 1.00 87.75 94 LEU A C 1
ATOM 740 O O . LEU A 1 94 ? -10.268 -10.739 9.524 1.00 87.75 94 LEU A O 1
ATOM 744 N N . SER A 1 95 ? -10.706 -9.236 11.139 1.00 87.19 95 SER A N 1
ATOM 745 C CA . SER A 1 95 ? -11.963 -9.844 11.581 1.00 87.19 95 SER A CA 1
ATOM 746 C C . SER A 1 95 ? -13.146 -9.140 10.918 1.00 87.19 95 SER A C 1
ATOM 748 O O . SER A 1 95 ? -13.162 -7.911 10.819 1.00 87.19 95 SER A O 1
ATOM 750 N N . SER A 1 96 ? -14.140 -9.909 10.477 1.00 86.38 96 SER A N 1
ATOM 751 C CA . SER A 1 96 ? -15.433 -9.383 10.022 1.00 86.38 96 SER A CA 1
ATOM 752 C C . SER A 1 96 ? -16.399 -9.093 11.170 1.00 86.38 96 SER A C 1
ATOM 754 O O . SER A 1 96 ? -17.395 -8.398 10.964 1.00 86.38 96 SER A O 1
ATOM 756 N N . ASP A 1 97 ? -16.118 -9.624 12.358 1.00 92.81 97 ASP A N 1
ATOM 757 C CA . ASP A 1 97 ? -17.029 -9.574 13.494 1.00 92.81 97 ASP A CA 1
ATOM 758 C C . ASP A 1 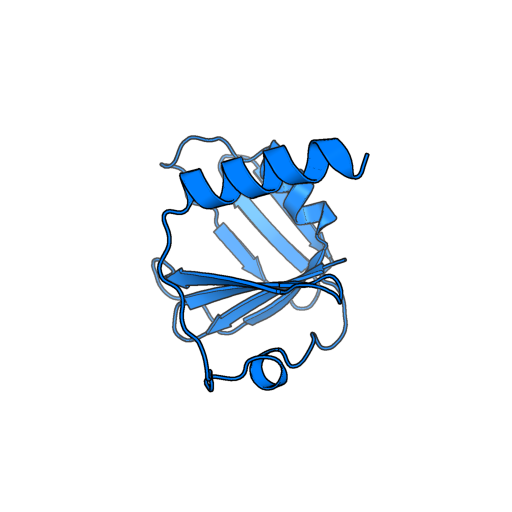97 ? -16.831 -8.278 14.281 1.00 92.81 97 ASP A C 1
ATOM 760 O O . ASP A 1 97 ? -15.706 -7.868 14.576 1.00 92.81 97 ASP A O 1
ATOM 764 N N . TYR A 1 98 ? -17.939 -7.629 14.633 1.00 93.88 98 TYR A N 1
ATOM 765 C CA . TYR A 1 98 ? -17.950 -6.416 15.440 1.00 93.88 98 TYR A CA 1
ATOM 766 C C . TYR A 1 98 ? -19.146 -6.424 16.390 1.00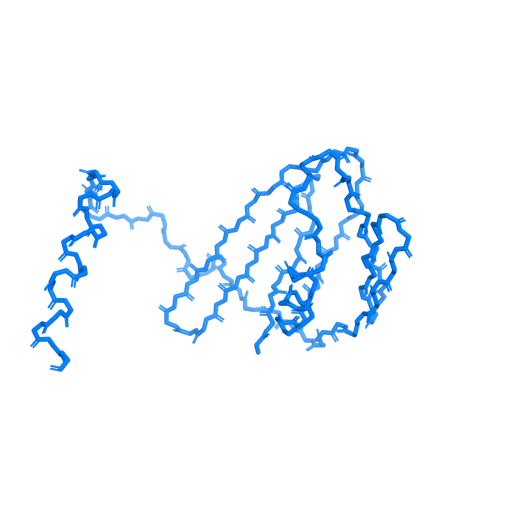 93.88 98 TYR A C 1
ATOM 768 O O . TYR A 1 98 ? -20.255 -6.796 16.014 1.00 93.88 98 TYR A O 1
ATOM 776 N N . GLU A 1 99 ? -18.935 -5.950 17.615 1.00 97.31 99 GLU A N 1
ATOM 777 C CA . GLU A 1 99 ? -20.020 -5.733 18.582 1.00 97.31 99 GLU A CA 1
ATOM 778 C C . GLU A 1 99 ? -20.604 -4.321 18.470 1.00 97.31 99 GLU A C 1
ATOM 780 O O . GLU A 1 99 ? -21.773 -4.088 18.765 1.00 97.31 99 GLU A O 1
ATOM 785 N N . THR A 1 100 ? -19.789 -3.359 18.030 1.00 96.88 100 THR A N 1
ATOM 786 C CA . THR A 1 100 ? -20.161 -1.945 17.933 1.00 96.88 100 THR A CA 1
ATOM 787 C C . THR A 1 100 ? -19.808 -1.402 16.557 1.00 96.88 100 THR A C 1
ATOM 789 O O . THR A 1 100 ? -18.688 -1.568 16.078 1.00 96.88 100 THR A O 1
ATOM 792 N N . LYS A 1 101 ? -20.759 -0.700 15.935 1.00 96.38 101 LYS A N 1
ATOM 793 C CA . LYS A 1 101 ? -20.570 0.013 14.669 1.00 96.38 101 LYS A CA 1
ATOM 794 C C . LYS A 1 101 ? -20.998 1.462 14.834 1.00 96.38 101 LYS A C 1
ATOM 796 O O . LYS A 1 101 ? -22.124 1.733 15.239 1.00 96.38 101 LYS A O 1
ATOM 801 N N . VAL A 1 102 ? -20.111 2.384 14.474 1.00 97.38 102 VAL A N 1
ATOM 802 C CA . VAL A 1 102 ? -20.361 3.828 14.542 1.00 97.38 102 VAL A CA 1
ATOM 803 C C . VAL A 1 102 ? -20.334 4.407 13.133 1.00 97.38 102 VAL A C 1
ATOM 805 O O . VAL A 1 102 ? -19.415 4.138 12.361 1.00 97.38 102 VAL A O 1
ATOM 808 N N . VAL A 1 103 ? -21.345 5.206 12.796 1.00 97.88 103 VAL A N 1
ATOM 809 C CA . VAL A 1 103 ? -21.394 6.002 11.564 1.00 97.88 103 VAL A CA 1
ATOM 810 C C . VAL A 1 103 ? -21.238 7.463 11.964 1.00 97.88 103 VAL A C 1
ATOM 812 O O . VAL A 1 103 ? -22.031 7.971 12.751 1.00 97.88 103 VAL A O 1
ATOM 815 N N . ILE A 1 104 ? -20.205 8.128 11.451 1.00 97.69 104 ILE A N 1
ATOM 816 C CA . ILE A 1 104 ? -19.855 9.506 11.814 1.00 97.69 104 ILE A CA 1
ATOM 817 C C . ILE A 1 104 ? -19.397 10.290 10.584 1.00 97.69 104 ILE A C 1
ATOM 819 O O . ILE A 1 104 ? -18.916 9.717 9.603 1.00 97.69 104 ILE A O 1
ATOM 823 N N . ASN A 1 105 ? -19.531 11.614 10.637 1.00 98.31 105 ASN A N 1
ATOM 824 C CA . ASN A 1 105 ? -18.985 12.497 9.621 1.00 98.31 105 ASN A CA 1
ATOM 825 C C . ASN A 1 105 ? -17.444 12.476 9.653 1.00 98.31 105 ASN A C 1
ATOM 827 O O . ASN A 1 105 ? -16.824 12.786 10.670 1.00 98.31 105 ASN A O 1
ATOM 831 N N . LYS A 1 106 ? -16.820 12.142 8.514 1.00 97.69 106 LYS A N 1
ATOM 832 C CA . LYS A 1 106 ? -15.356 12.048 8.380 1.00 97.69 106 LYS A CA 1
ATOM 833 C C . LYS A 1 106 ? -14.644 13.350 8.762 1.00 97.69 106 LYS A C 1
ATOM 835 O O . LYS A 1 106 ? -13.629 13.294 9.448 1.00 97.69 106 LYS A O 1
ATOM 840 N N . LYS A 1 107 ? -15.141 14.498 8.290 1.00 98.00 107 LYS A N 1
ATOM 841 C CA . LYS A 1 107 ? -14.497 15.800 8.508 1.00 98.00 107 LYS A CA 1
ATOM 842 C C . LYS A 1 107 ? -14.569 16.188 9.981 1.00 98.00 107 LYS A C 1
ATOM 844 O O . LYS A 1 107 ? -13.540 16.460 10.581 1.00 98.00 107 LYS A O 1
ATOM 849 N N . GLU A 1 108 ? -15.758 16.116 10.574 1.00 98.12 108 GLU A N 1
ATOM 850 C CA . GLU A 1 108 ? -15.956 16.457 11.988 1.00 98.12 108 GLU A CA 1
ATOM 851 C C . GLU A 1 108 ? -15.130 15.567 12.922 1.00 98.12 108 GLU A C 1
ATOM 853 O O . GLU A 1 108 ? -14.605 16.047 13.929 1.00 98.12 108 GLU A O 1
ATOM 858 N N . PHE A 1 109 ? -14.990 14.279 12.591 1.00 98.12 109 PHE A N 1
ATOM 859 C CA . PHE A 1 109 ? -14.192 13.350 13.385 1.00 98.12 109 PHE A CA 1
ATOM 860 C C . PHE A 1 109 ? -12.695 13.671 13.321 1.00 98.12 109 PHE A C 1
ATOM 862 O O . PHE A 1 109 ? -12.055 13.742 14.368 1.00 98.12 109 PHE A O 1
ATOM 869 N N . ILE A 1 110 ? -12.158 13.938 12.123 1.00 97.75 110 ILE A N 1
ATOM 870 C CA . ILE A 1 110 ? -10.762 14.373 11.948 1.00 97.75 110 ILE A CA 1
ATOM 871 C C . ILE A 1 110 ? -10.517 15.674 12.718 1.00 97.75 110 ILE A C 1
ATOM 873 O O . ILE A 1 110 ? -9.637 15.711 13.573 1.00 97.75 110 ILE A O 1
ATOM 877 N N . ASP A 1 111 ? -11.366 16.687 12.515 1.00 97.50 111 ASP A N 1
ATOM 878 C CA . ASP A 1 111 ? -11.234 17.982 13.189 1.00 97.50 111 ASP A CA 1
ATOM 879 C C . ASP A 1 111 ? -11.285 17.827 14.726 1.00 97.50 111 ASP A C 1
ATOM 881 O O . ASP A 1 111 ? -10.667 18.592 15.466 1.00 97.50 111 ASP A O 1
ATOM 885 N N . SER A 1 112 ? -12.042 16.848 15.234 1.00 97.25 112 SER A N 1
ATOM 886 C CA . SER A 1 112 ? -12.148 16.568 16.672 1.00 97.25 112 SER A CA 1
ATOM 887 C C . SER A 1 112 ? -10.913 15.870 17.238 1.00 97.25 112 SER A C 1
ATOM 889 O O . SER A 1 112 ? -10.482 16.226 18.336 1.00 97.25 112 SER A O 1
ATOM 891 N N . ILE A 1 113 ? -10.321 14.928 16.495 1.00 96.25 113 ILE A N 1
A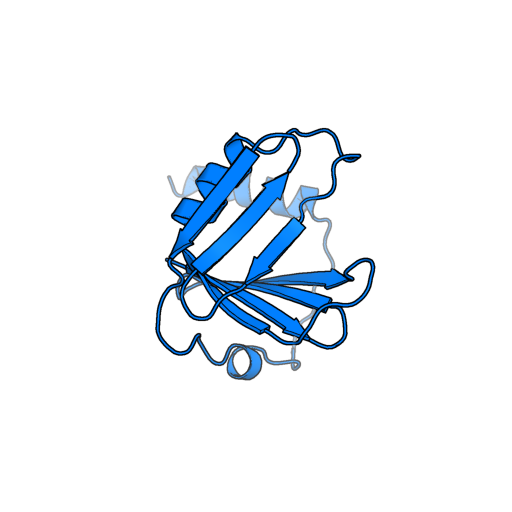TOM 892 C CA . ILE A 1 113 ? -9.041 14.300 16.855 1.00 96.25 113 ILE A CA 1
ATOM 893 C C . ILE A 1 113 ? -7.930 15.355 16.884 1.00 96.25 113 ILE A C 1
ATOM 895 O O . ILE A 1 113 ? -7.168 15.411 17.848 1.00 96.25 113 ILE A O 1
ATOM 899 N N . ASP A 1 114 ? -7.881 16.232 15.880 1.00 95.81 114 ASP A N 1
ATOM 900 C CA . ASP A 1 114 ? -6.875 17.292 15.798 1.00 95.81 114 ASP A CA 1
ATOM 901 C C . ASP A 1 114 ? -6.951 18.238 17.004 1.00 95.81 114 ASP A C 1
ATOM 903 O O . ASP A 1 114 ? -5.927 18.551 17.611 1.00 95.81 114 ASP A O 1
ATOM 907 N N . ARG A 1 115 ? -8.164 18.627 17.430 1.00 96.19 115 ARG A N 1
ATOM 908 C CA . ARG A 1 115 ? -8.350 19.429 18.653 1.00 96.19 115 ARG A CA 1
ATOM 909 C C . ARG A 1 115 ? -7.901 18.701 19.920 1.00 96.19 115 ARG A C 1
ATOM 911 O O . ARG A 1 115 ? -7.340 19.343 20.802 1.00 96.19 115 ARG A O 1
ATOM 918 N N . ALA A 1 116 ? -8.148 17.396 20.035 1.00 96.69 116 ALA A N 1
ATOM 919 C CA . ALA A 1 116 ? -7.731 16.616 21.202 1.00 96.69 116 ALA A CA 1
ATOM 920 C C . ALA A 1 116 ? -6.200 16.495 21.299 1.00 96.69 116 ALA A C 1
ATOM 922 O O . ALA A 1 116 ? -5.643 16.605 22.391 1.00 96.69 116 ALA A O 1
ATOM 923 N N . ASN A 1 117 ? -5.515 16.343 20.160 1.00 95.50 117 ASN A N 1
ATOM 924 C CA . ASN A 1 117 ? -4.054 16.239 20.100 1.00 95.50 117 ASN A CA 1
ATOM 925 C C . ASN A 1 117 ? -3.330 17.494 20.622 1.00 95.50 117 ASN A C 1
ATOM 927 O O . ASN A 1 117 ? -2.230 17.371 21.162 1.00 95.50 117 ASN A O 1
ATOM 931 N N . LEU A 1 118 ? -3.950 18.681 20.546 1.00 94.50 118 LEU A N 1
ATOM 932 C CA . LEU A 1 118 ? -3.385 19.929 21.087 1.00 94.50 118 LEU A CA 1
ATOM 933 C C . LEU A 1 118 ? -3.121 19.882 22.599 1.00 94.50 118 LEU A C 1
ATOM 935 O O . LEU A 1 118 ? -2.310 20.655 23.094 1.00 94.50 118 LEU A O 1
ATOM 939 N N . LEU A 1 119 ? -3.814 19.009 23.335 1.00 93.38 119 LEU A N 1
ATOM 940 C CA . LEU A 1 119 ? -3.668 18.876 24.788 1.00 93.38 119 LEU A CA 1
ATOM 941 C C . LEU A 1 119 ? -2.609 17.843 25.200 1.00 93.38 119 LEU A C 1
ATOM 943 O O . LEU A 1 119 ? -2.258 17.773 26.374 1.00 93.38 119 LEU A O 1
ATOM 947 N N . ILE A 1 120 ? -2.158 17.009 24.260 1.00 85.50 120 ILE A N 1
ATOM 948 C CA . ILE A 1 120 ? -1.240 15.881 24.500 1.00 85.50 120 ILE A CA 1
ATOM 949 C C . ILE A 1 120 ? 0.190 16.230 24.040 1.00 85.50 120 ILE A C 1
ATOM 951 O O . ILE A 1 120 ? 1.123 15.470 24.295 1.00 85.50 120 ILE A O 1
ATOM 955 N N . THR A 1 121 ? 0.364 17.379 23.379 1.00 56.81 121 THR A N 1
ATOM 956 C CA . THR A 1 121 ? 1.672 17.882 22.932 1.00 56.81 121 THR A CA 1
ATOM 957 C C . THR A 1 121 ? 2.385 18.646 24.043 1.00 56.81 121 THR A C 1
ATOM 959 O O . THR A 1 121 ? 1.696 19.386 24.780 1.00 56.81 121 THR A O 1
#

Radius of gyration: 17.92 Å; Cα contacts (8 Å, |Δi|>4): 146; chains: 1; bounding box: 36×33×46 Å

Foldseek 3Di:
DWWKWWDDPQKTWIWDDDPPDIDIDIDRHDDDDDTDIFTGDVVLVVVVVVVDDPPPPWDWDWDDDPFWIWIDTDPDIDIDGTDDDDDDPCVVVDDPDDPDDDDDDPVVVVVVVVVVVVVVD

Sequence (121 aa):
TGELFEVSENTLKVVGLDGHRIAIRNIALEGRADDVKVVVPGKTLQEISKILSTDAENMVNVYFTNNHILFEFDNTIVVSRLIEGEYFKISQMLSSDYETKVVINKKEFIDSIDRANLLIT

Nearest PDB structures (foldseek):
  3t0p-assembly1_B  TM=9.761E-01  e=1.837E-11  Agathobacter rectalis ATCC 33656
  3t0p-assembly1_A  TM=9.764E-01  e=2.633E-11  Agathobacter rectalis ATCC 33656
  6e8d-assembly1_C  TM=9.375E-01  e=5.589E-07  Bacillus subtilis
  4tsz-assembly3_F  TM=9.081E-01  e=1.816E-05  Pseudomonas aeruginosa
  4tsz-assembly1_C  TM=9.101E-01  e=2.309E-05  Pseudomonas aeruginosa